Protein AF-A0A964Z171-F1 (afdb_monomer_lite)

Structure (mmCIF, N/CA/C/O backbone):
data_AF-A0A964Z171-F1
#
_entry.id   AF-A0A964Z171-F1
#
loop_
_atom_site.group_PDB
_atom_site.id
_atom_site.type_symbol
_atom_site.label_atom_id
_atom_site.label_alt_id
_atom_site.label_comp_id
_atom_site.label_asym_id
_atom_site.label_entity_id
_atom_site.label_seq_id
_atom_site.pdbx_PDB_ins_code
_atom_site.Cartn_x
_atom_site.Cartn_y
_atom_site.Cartn_z
_atom_site.occupancy
_atom_site.B_iso_or_equiv
_atom_site.auth_seq_id
_atom_site.auth_comp_id
_atom_site.auth_asym_id
_atom_site.auth_atom_id
_atom_site.pdbx_PDB_model_num
ATOM 1 N N . TYR A 1 1 ? -12.323 0.618 9.012 1.00 86.62 1 TYR A N 1
ATOM 2 C CA . TYR A 1 1 ? -11.824 0.976 7.673 1.00 86.62 1 TYR A CA 1
ATOM 3 C C . TYR A 1 1 ? -11.248 2.377 7.759 1.00 86.62 1 TYR A C 1
ATOM 5 O O . TYR A 1 1 ? -11.898 3.232 8.345 1.00 86.62 1 TYR A O 1
ATOM 13 N N . LYS A 1 2 ? -10.030 2.587 7.263 1.00 90.06 2 LYS A N 1
ATOM 14 C CA . LYS A 1 2 ? -9.358 3.885 7.187 1.00 90.06 2 LYS A CA 1
ATOM 15 C C . LYS A 1 2 ? -9.335 4.325 5.727 1.00 90.06 2 LYS A C 1
ATOM 17 O O . LYS A 1 2 ? -8.865 3.568 4.878 1.00 90.06 2 LYS A O 1
ATOM 22 N N . TYR A 1 3 ? -9.839 5.518 5.442 1.00 92.81 3 TYR A N 1
ATOM 23 C CA . TYR A 1 3 ? -9.803 6.080 4.098 1.00 92.81 3 TYR A CA 1
ATOM 24 C C . TYR A 1 3 ? -8.430 6.715 3.855 1.00 92.81 3 TYR A C 1
ATOM 26 O O . TYR A 1 3 ? -8.036 7.638 4.556 1.00 92.81 3 TYR A O 1
ATOM 34 N N . ALA A 1 4 ? -7.660 6.176 2.905 1.00 91.75 4 ALA A N 1
ATOM 35 C CA . ALA A 1 4 ? -6.255 6.549 2.707 1.00 91.75 4 ALA A CA 1
ATOM 36 C C . ALA A 1 4 ? -6.047 8.032 2.354 1.00 91.75 4 ALA A C 1
ATOM 38 O O . ALA A 1 4 ? -5.013 8.591 2.702 1.00 91.75 4 ALA A O 1
ATOM 39 N N . HIS A 1 5 ? -7.031 8.667 1.715 1.00 91.38 5 HIS A N 1
ATOM 40 C CA . HIS A 1 5 ? -6.939 10.063 1.288 1.00 91.38 5 HIS A CA 1
ATOM 41 C C . HIS A 1 5 ? -7.161 11.083 2.414 1.00 91.38 5 HIS A C 1
ATOM 43 O O . HIS A 1 5 ? -6.920 12.263 2.186 1.00 91.38 5 HIS A O 1
ATOM 49 N N . ASP A 1 6 ? -7.573 10.648 3.609 1.00 92.69 6 ASP A N 1
ATOM 50 C CA . ASP A 1 6 ? -7.674 11.528 4.784 1.00 92.69 6 ASP A CA 1
ATOM 51 C C . ASP A 1 6 ? -6.327 11.700 5.511 1.00 92.69 6 ASP A C 1
ATOM 53 O O . ASP A 1 6 ? -6.212 12.527 6.413 1.00 92.69 6 ASP A O 1
ATOM 57 N N . PHE A 1 7 ? -5.308 10.910 5.153 1.00 89.44 7 PHE A N 1
ATOM 58 C CA . PHE A 1 7 ? -3.971 10.976 5.747 1.00 89.44 7 PHE A CA 1
ATOM 59 C C . PHE A 1 7 ? -3.067 11.884 4.910 1.00 89.44 7 PHE A C 1
ATOM 61 O O . PHE A 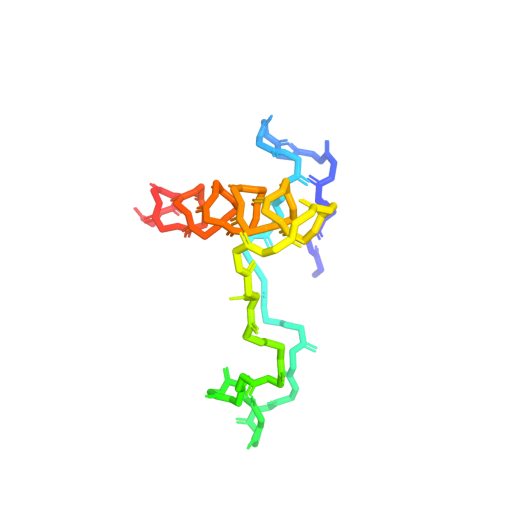1 7 ? -3.139 11.862 3.682 1.00 89.44 7 PHE A O 1
ATOM 68 N N . GLU A 1 8 ? -2.195 12.651 5.566 1.00 86.94 8 GLU A N 1
ATOM 69 C CA . GLU A 1 8 ? -1.309 13.641 4.932 1.00 86.94 8 GLU A CA 1
ATOM 70 C C . GLU A 1 8 ? -0.389 13.008 3.873 1.00 86.94 8 GLU A C 1
ATOM 72 O O . GLU A 1 8 ? -0.150 13.561 2.802 1.00 86.94 8 GLU A O 1
ATOM 77 N N . GLU A 1 9 ? 0.049 11.782 4.130 1.00 85.75 9 GLU A N 1
ATOM 78 C CA . GLU A 1 9 ? 0.898 10.971 3.267 1.00 85.75 9 GLU A CA 1
ATOM 79 C C . GLU A 1 9 ? 0.103 10.251 2.167 1.00 85.75 9 GLU A C 1
ATOM 81 O O . GLU A 1 9 ? 0.686 9.567 1.324 1.00 85.75 9 GLU A O 1
ATOM 86 N N . GLY A 1 10 ? -1.230 10.357 2.183 1.00 88.56 10 GLY A N 1
ATOM 87 C CA . GLY A 1 10 ? -2.136 9.686 1.252 1.00 88.56 10 GLY A CA 1
ATOM 88 C C . GLY A 1 10 ? -2.168 8.163 1.404 1.00 88.56 10 GLY A C 1
ATOM 89 O O . GLY A 1 10 ? -2.596 7.458 0.488 1.00 88.56 10 GLY A O 1
ATOM 90 N N . VAL A 1 11 ? -1.685 7.631 2.535 1.00 91.00 11 VAL A N 1
ATOM 91 C CA . VAL A 1 11 ? -1.618 6.190 2.808 1.00 91.00 11 VAL A CA 1
ATOM 92 C C . VAL A 1 11 ? -2.092 5.890 4.226 1.00 91.00 11 VAL A C 1
ATOM 94 O O . VAL A 1 11 ? -1.605 6.453 5.200 1.00 91.00 11 VAL A O 1
ATOM 97 N N . ALA A 1 12 ? -2.998 4.920 4.358 1.00 92.12 12 ALA A N 1
ATOM 98 C CA . ALA A 1 12 ? -3.484 4.459 5.653 1.00 92.12 12 ALA A CA 1
ATOM 99 C C . ALA A 1 12 ? -2.738 3.211 6.152 1.00 92.12 12 ALA A C 1
ATOM 101 O O . ALA A 1 12 ? -2.710 2.175 5.478 1.00 92.12 12 ALA A O 1
ATOM 102 N N . SER A 1 13 ? -2.242 3.273 7.394 1.00 91.50 13 SER A N 1
ATOM 103 C CA . SER A 1 13 ? -1.766 2.098 8.137 1.00 91.50 13 SER A CA 1
ATOM 104 C C . SER A 1 13 ? -2.947 1.210 8.541 1.00 91.50 13 SER A C 1
ATOM 106 O O . SER A 1 13 ? -3.644 1.470 9.530 1.00 91.50 13 SER A O 1
ATOM 108 N N . GLN A 1 14 ? -3.207 0.188 7.724 1.00 91.25 14 GLN A N 1
ATOM 109 C CA . GLN A 1 14 ? -4.289 -0.781 7.882 1.00 91.25 14 GLN A CA 1
ATOM 110 C C . GLN A 1 14 ? -3.830 -2.167 7.407 1.00 91.25 14 GLN A C 1
ATOM 112 O O . GLN A 1 14 ? -3.026 -2.297 6.486 1.00 91.25 14 GLN A O 1
ATOM 117 N N . GLN A 1 15 ? -4.366 -3.216 8.025 1.00 92.88 15 GLN A N 1
ATOM 118 C CA . GLN A 1 15 ? -4.200 -4.580 7.541 1.00 92.88 15 GLN A CA 1
ATOM 119 C C . GLN A 1 15 ? -5.115 -4.829 6.332 1.00 92.88 15 GLN A C 1
ATOM 121 O O . GLN A 1 15 ? -6.336 -4.768 6.455 1.00 92.88 15 GLN A O 1
ATOM 126 N N . TYR A 1 16 ? -4.518 -5.108 5.170 1.00 92.88 16 TYR A N 1
ATOM 127 C CA . TYR A 1 16 ? -5.248 -5.421 3.930 1.00 92.88 16 TYR A CA 1
ATOM 128 C C . TYR A 1 16 ? -5.247 -6.917 3.591 1.00 92.88 16 TYR A C 1
ATOM 130 O O . TYR A 1 16 ? -6.185 -7.408 2.972 1.00 92.88 16 TYR A O 1
ATOM 138 N N . LEU A 1 17 ? -4.200 -7.648 3.990 1.00 95.00 17 LEU A N 1
ATOM 139 C CA . LEU A 1 17 ? -4.137 -9.101 3.829 1.00 95.00 17 LEU A CA 1
ATOM 140 C C . LEU A 1 17 ? -4.810 -9.809 5.016 1.00 95.00 17 LEU A C 1
ATOM 142 O O . LEU A 1 17 ? -4.705 -9.331 6.150 1.00 95.00 17 LEU A O 1
ATOM 146 N N . PRO A 1 18 ? -5.447 -10.972 4.790 1.00 95.81 18 PRO A N 1
ATOM 147 C CA . PRO A 1 18 ? -5.991 -11.788 5.870 1.00 95.81 18 PRO A CA 1
ATOM 148 C C . PRO A 1 18 ? -4.885 -12.265 6.821 1.00 95.81 18 PRO A C 1
ATOM 150 O O . PRO A 1 18 ? -3.704 -12.303 6.464 1.00 95.81 18 PRO A O 1
ATOM 153 N N . ASP A 1 19 ? -5.262 -12.650 8.042 1.00 95.19 19 ASP A N 1
ATOM 154 C C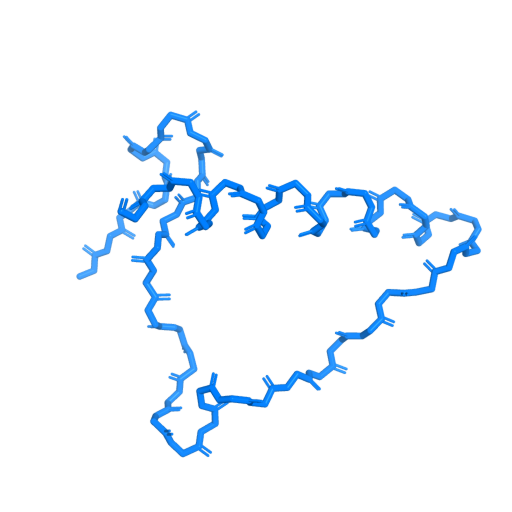A . ASP A 1 19 ? -4.311 -12.955 9.121 1.00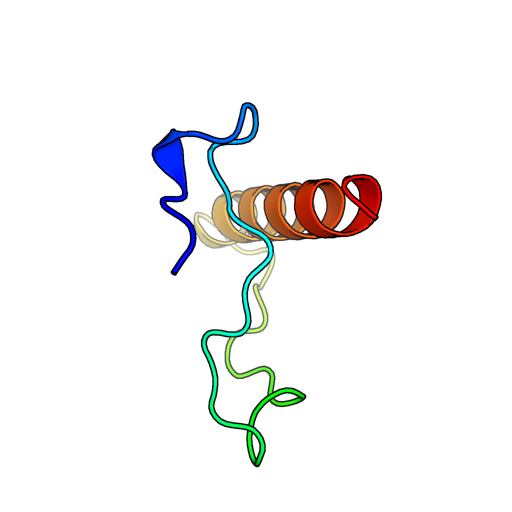 95.19 19 ASP A CA 1
ATOM 155 C C . ASP A 1 19 ? -3.295 -14.045 8.774 1.00 95.19 19 ASP A C 1
ATOM 157 O O . ASP A 1 19 ? -2.128 -13.958 9.162 1.00 95.19 19 ASP A O 1
ATOM 161 N N . ASN A 1 20 ? -3.708 -15.042 7.993 1.00 96.69 20 ASN A N 1
ATOM 162 C CA . ASN A 1 20 ? -2.848 -16.126 7.519 1.00 96.69 20 ASN A CA 1
ATOM 163 C C . ASN A 1 20 ? -1.801 -15.673 6.480 1.00 96.69 20 ASN A C 1
ATOM 165 O O . ASN A 1 20 ? -0.830 -16.390 6.237 1.00 96.69 20 ASN A O 1
ATOM 169 N N . LEU A 1 21 ? -1.972 -14.495 5.874 1.00 95.38 21 LEU A N 1
ATOM 170 C CA . LEU A 1 21 ? -1.090 -13.941 4.843 1.00 95.38 21 LEU A CA 1
ATOM 171 C C . LEU A 1 21 ? -0.446 -12.610 5.243 1.00 95.38 21 LEU A C 1
ATOM 173 O O . LEU A 1 21 ? 0.329 -12.073 4.458 1.00 95.38 21 LEU A O 1
ATOM 177 N N . LYS A 1 22 ? -0.690 -12.085 6.449 1.00 93.12 22 LYS A N 1
ATOM 178 C CA . LYS A 1 22 ? -0.212 -10.754 6.877 1.00 93.12 22 LYS A CA 1
ATOM 179 C C . LYS A 1 22 ? 1.303 -10.530 6.758 1.00 93.12 22 LYS A C 1
ATOM 181 O O . LYS A 1 22 ? 1.743 -9.397 6.611 1.00 93.12 22 LYS A O 1
ATOM 186 N N . ASN A 1 23 ? 2.091 -11.607 6.769 1.00 92.88 23 ASN A N 1
ATOM 187 C CA . ASN A 1 23 ? 3.552 -11.570 6.638 1.00 92.88 23 ASN A CA 1
ATOM 188 C C . ASN A 1 23 ? 4.058 -11.972 5.236 1.00 92.88 23 ASN A C 1
ATOM 190 O O . ASN A 1 23 ? 5.266 -12.075 5.018 1.00 92.88 23 ASN A O 1
ATOM 194 N N . LYS A 1 24 ? 3.166 -12.250 4.276 1.00 95.50 24 LYS A N 1
ATOM 195 C CA . LYS A 1 24 ? 3.550 -12.634 2.912 1.00 95.50 24 LYS A CA 1
ATOM 196 C C . LYS A 1 24 ? 3.893 -11.398 2.086 1.00 95.50 24 LYS A C 1
ATOM 198 O O . LYS A 1 24 ? 3.152 -10.424 2.054 1.00 95.50 24 LYS A O 1
ATOM 203 N N . THR A 1 25 ? 5.012 -11.472 1.370 1.00 92.75 25 THR A N 1
ATOM 204 C CA . THR A 1 25 ? 5.416 -10.473 0.372 1.00 92.75 25 THR A CA 1
ATOM 205 C C . THR A 1 25 ? 5.456 -11.139 -0.999 1.00 92.75 25 THR A C 1
ATOM 207 O O . THR A 1 25 ? 6.249 -12.058 -1.199 1.00 92.75 25 THR A O 1
ATOM 210 N N . TYR A 1 26 ? 4.604 -10.686 -1.922 1.00 92.69 26 TYR A N 1
ATOM 211 C CA . TYR A 1 26 ? 4.515 -11.225 -3.287 1.00 92.69 26 TYR A CA 1
ATOM 212 C C . TYR A 1 26 ? 5.357 -10.436 -4.291 1.00 92.69 26 TYR A C 1
ATOM 214 O O . TYR A 1 26 ? 6.009 -11.027 -5.144 1.00 92.69 26 TYR A O 1
ATOM 222 N N . TYR A 1 27 ? 5.377 -9.110 -4.163 1.00 90.62 27 TYR A N 1
ATOM 223 C CA . TYR A 1 27 ? 6.141 -8.229 -5.038 1.00 90.62 27 TYR A CA 1
ATOM 224 C C . TYR A 1 27 ? 7.479 -7.850 -4.397 1.00 90.62 27 TYR A C 1
ATOM 226 O O . TYR A 1 27 ? 7.529 -7.415 -3.242 1.00 90.62 27 TYR A O 1
ATOM 234 N N . LYS A 1 28 ? 8.562 -8.030 -5.154 1.00 89.62 28 LYS A N 1
ATOM 235 C CA . LYS A 1 28 ? 9.916 -7.597 -4.803 1.00 89.62 28 LYS A CA 1
ATOM 236 C C . LYS A 1 28 ? 10.416 -6.728 -5.956 1.00 89.62 28 LYS A C 1
ATOM 238 O O . LYS A 1 28 ? 10.762 -7.306 -6.984 1.00 89.62 28 LYS A O 1
ATOM 243 N N . PRO A 1 29 ? 10.401 -5.392 -5.812 1.00 88.88 29 PRO A N 1
ATOM 244 C CA . PRO A 1 29 ? 10.788 -4.512 -6.901 1.00 88.88 29 PRO A CA 1
ATOM 245 C C . PRO A 1 29 ? 12.250 -4.747 -7.291 1.00 88.88 29 PRO A C 1
ATOM 247 O O . PRO A 1 29 ? 13.126 -4.877 -6.432 1.00 88.88 29 PRO A O 1
ATOM 250 N N . GLY A 1 30 ? 12.495 -4.822 -8.593 1.00 89.38 30 GLY A N 1
ATOM 251 C CA . GLY A 1 30 ? 13.813 -4.712 -9.200 1.00 89.38 30 GLY A CA 1
ATOM 252 C C . GLY A 1 30 ? 14.214 -3.258 -9.479 1.00 89.38 30 GLY A C 1
ATOM 253 O O . GLY A 1 30 ? 13.419 -2.329 -9.374 1.00 89.38 30 GLY A O 1
ATOM 254 N N . ASN A 1 31 ? 15.465 -3.068 -9.906 1.00 88.06 31 ASN A N 1
ATOM 255 C CA . ASN A 1 31 ? 16.052 -1.744 -10.169 1.00 88.06 31 ASN A CA 1
ATOM 256 C C . ASN A 1 31 ? 16.224 -1.443 -11.668 1.00 88.06 31 ASN A C 1
ATOM 258 O O . ASN A 1 31 ? 17.127 -0.706 -12.053 1.00 88.06 31 ASN A O 1
ATOM 262 N N . ARG A 1 32 ? 15.430 -2.065 -12.548 1.00 90.50 32 ARG A N 1
ATOM 263 C CA . ARG A 1 32 ? 15.617 -1.950 -14.004 1.00 90.50 32 ARG A CA 1
ATOM 264 C C . ARG A 1 32 ? 14.535 -1.086 -14.639 1.00 90.50 32 ARG A C 1
ATOM 266 O O . ARG A 1 32 ? 13.346 -1.356 -14.500 1.00 90.50 32 ARG A O 1
ATOM 273 N N . GLY A 1 33 ? 14.959 -0.081 -15.403 1.00 90.69 33 GLY A N 1
ATOM 274 C CA . GLY A 1 33 ? 14.064 0.745 -16.214 1.00 90.69 33 GLY A CA 1
ATOM 275 C C . GLY A 1 33 ? 12.954 1.398 -15.387 1.00 90.69 33 GLY A C 1
ATOM 276 O O . GLY A 1 33 ? 13.215 2.026 -14.364 1.00 90.69 33 GLY A O 1
ATOM 277 N N . ALA A 1 34 ? 11.705 1.2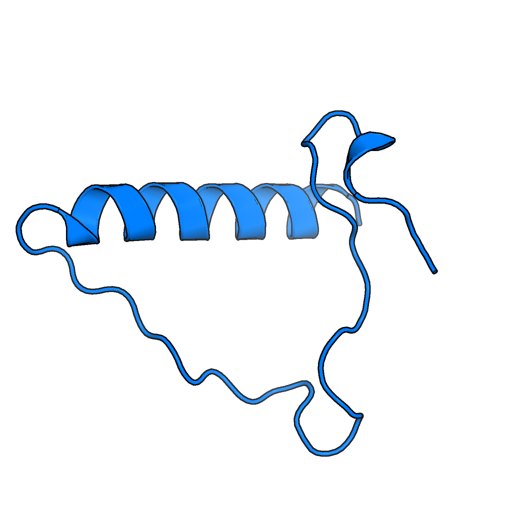39 -15.825 1.00 89.25 34 ALA A N 1
ATOM 278 C CA . ALA A 1 34 ? 10.545 1.819 -15.148 1.00 89.25 34 ALA A CA 1
ATOM 279 C C . ALA A 1 34 ? 10.330 1.277 -13.721 1.00 89.25 34 ALA A C 1
ATOM 281 O O . ALA A 1 34 ? 9.751 1.975 -12.890 1.00 89.25 34 ALA A O 1
ATOM 282 N N . GLU A 1 35 ? 10.822 0.070 -13.419 1.00 90.44 35 GLU A N 1
ATOM 283 C CA . GLU A 1 35 ? 10.644 -0.574 -12.114 1.00 90.44 35 GLU A CA 1
ATOM 284 C C . GLU A 1 35 ? 11.362 0.172 -10.985 1.00 90.44 35 GLU A C 1
ATOM 286 O O . GLU A 1 35 ? 10.856 0.223 -9.866 1.00 90.44 35 GLU A O 1
ATOM 291 N N . GLN A 1 36 ? 12.464 0.864 -11.297 1.00 91.69 36 GLN A N 1
ATOM 292 C CA . GLN A 1 36 ? 13.198 1.676 -10.325 1.00 91.69 36 GLN A CA 1
ATOM 293 C C . GLN A 1 36 ? 12.300 2.741 -9.672 1.00 91.69 36 GLN A C 1
ATOM 295 O O . GLN A 1 36 ? 12.306 2.890 -8.452 1.00 91.69 36 GLN A O 1
ATOM 300 N N . ARG A 1 37 ? 11.458 3.425 -10.461 1.00 91.81 37 ARG A N 1
ATOM 301 C CA . ARG A 1 37 ? 10.518 4.438 -9.942 1.00 91.81 37 ARG A CA 1
ATOM 302 C C . ARG A 1 37 ? 9.493 3.824 -8.990 1.00 91.81 37 ARG A C 1
ATOM 304 O O . ARG A 1 37 ? 9.119 4.439 -7.995 1.00 91.81 37 ARG A O 1
ATOM 311 N N . PHE A 1 38 ? 9.045 2.605 -9.284 1.00 91.81 38 PHE A N 1
ATOM 312 C CA . PHE A 1 38 ? 8.130 1.877 -8.410 1.00 91.81 38 PHE A CA 1
ATOM 313 C C . PHE A 1 38 ? 8.822 1.396 -7.135 1.00 91.81 38 PHE A C 1
ATOM 315 O O . PHE A 1 38 ? 8.191 1.422 -6.083 1.00 91.81 38 PHE A O 1
ATOM 322 N N . SER A 1 39 ? 10.103 1.015 -7.196 1.00 92.69 39 SER A N 1
ATOM 323 C CA . SER A 1 39 ? 10.895 0.702 -6.001 1.00 92.69 39 SER A CA 1
ATOM 324 C C . SER A 1 39 ? 11.018 1.912 -5.076 1.00 92.69 39 SER A C 1
ATOM 326 O O . SER A 1 39 ? 10.757 1.804 -3.883 1.00 92.69 39 SER A O 1
ATOM 328 N N . GLU A 1 40 ? 11.341 3.084 -5.626 1.00 92.31 40 GLU A N 1
ATOM 329 C CA . GLU A 1 40 ? 11.450 4.327 -4.853 1.00 92.31 40 GLU A CA 1
ATOM 330 C C . GLU A 1 40 ? 10.115 4.708 -4.194 1.00 92.31 40 GLU A C 1
ATOM 332 O O . GLU A 1 40 ? 10.072 5.057 -3.012 1.00 92.31 40 GLU A O 1
ATOM 337 N N . LEU A 1 41 ? 9.005 4.599 -4.934 1.00 91.56 41 LEU A N 1
ATOM 338 C CA . LEU A 1 41 ? 7.665 4.820 -4.387 1.00 91.56 41 LEU A CA 1
ATOM 339 C C . LEU A 1 41 ? 7.333 3.809 -3.279 1.00 91.56 41 LEU A C 1
ATOM 341 O O . LEU A 1 41 ? 6.820 4.186 -2.226 1.00 91.56 41 LEU A O 1
ATOM 345 N N . TRP A 1 42 ? 7.645 2.533 -3.502 1.00 92.00 42 TRP A N 1
ATOM 346 C CA . TRP A 1 42 ? 7.428 1.454 -2.542 1.00 92.00 42 TRP A CA 1
ATOM 347 C C . TRP A 1 42 ? 8.173 1.690 -1.225 1.00 92.00 42 TRP A C 1
ATOM 349 O O . TRP A 1 42 ? 7.604 1.499 -0.145 1.00 92.00 42 TRP A O 1
ATOM 359 N N . ASP A 1 43 ? 9.417 2.163 -1.299 1.00 92.00 43 ASP A N 1
ATOM 360 C CA . ASP A 1 43 ? 10.213 2.499 -0.122 1.00 92.00 43 ASP A CA 1
ATOM 361 C C . ASP A 1 43 ? 9.651 3.715 0.624 1.00 92.00 43 ASP A C 1
ATOM 363 O O . ASP A 1 43 ? 9.532 3.664 1.850 1.00 92.00 43 ASP A O 1
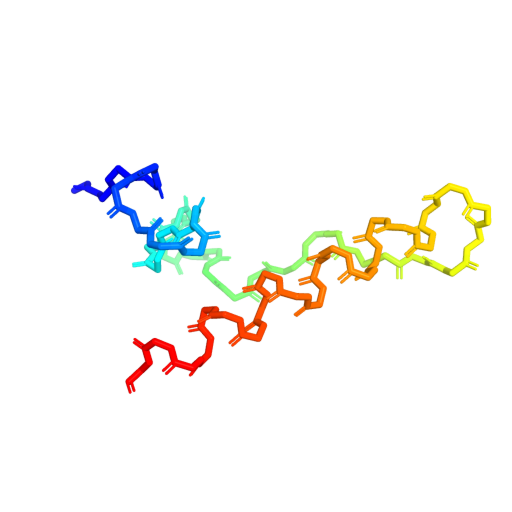ATOM 367 N N . ARG A 1 44 ? 9.215 4.766 -0.088 1.00 92.00 44 ARG A N 1
ATOM 368 C CA . ARG A 1 44 ? 8.557 5.940 0.523 1.00 92.00 44 ARG A CA 1
ATOM 369 C C . ARG A 1 44 ? 7.296 5.559 1.292 1.00 92.00 44 ARG A C 1
ATOM 371 O O . ARG A 1 44 ? 7.147 5.946 2.447 1.00 92.00 44 ARG A O 1
ATOM 378 N N . ILE A 1 45 ? 6.425 4.749 0.687 1.00 91.81 45 ILE A N 1
ATOM 379 C CA . ILE A 1 45 ? 5.191 4.270 1.329 1.00 91.81 45 ILE A CA 1
ATOM 380 C C . ILE A 1 45 ? 5.520 3.496 2.611 1.00 91.81 45 ILE A C 1
ATOM 382 O O . ILE A 1 45 ? 4.895 3.696 3.651 1.00 91.81 45 ILE A O 1
ATOM 386 N N . ARG A 1 46 ? 6.531 2.620 2.569 1.00 89.62 46 ARG A N 1
ATOM 387 C CA . ARG A 1 46 ? 6.956 1.851 3.747 1.00 89.62 46 ARG A CA 1
ATOM 388 C C . ARG A 1 46 ? 7.562 2.722 4.839 1.00 89.62 46 ARG A C 1
ATOM 390 O O . ARG A 1 46 ? 7.388 2.393 6.009 1.00 89.62 46 ARG A O 1
ATOM 397 N N . GLN A 1 47 ? 8.282 3.782 4.484 1.00 91.19 47 GLN A N 1
ATOM 398 C CA . GLN A 1 47 ? 8.817 4.734 5.456 1.00 91.19 47 GLN A CA 1
ATOM 399 C C . GLN A 1 47 ? 7.688 5.512 6.132 1.00 91.19 47 GLN A C 1
ATOM 401 O O . GLN A 1 47 ? 7.634 5.503 7.358 1.00 91.19 47 GLN A O 1
ATOM 406 N N . ALA A 1 48 ? 6.743 6.055 5.358 1.00 89.50 48 ALA A N 1
ATOM 407 C CA . ALA A 1 48 ? 5.557 6.734 5.884 1.00 89.50 48 ALA A CA 1
ATOM 408 C C . ALA A 1 48 ? 4.762 5.832 6.846 1.00 89.50 48 ALA A C 1
ATOM 410 O O . ALA A 1 48 ? 4.447 6.206 7.970 1.00 89.50 48 ALA A O 1
ATOM 411 N N . LEU A 1 49 ? 4.525 4.572 6.469 1.00 87.38 49 LEU A N 1
ATOM 412 C CA . LEU A 1 49 ? 3.827 3.615 7.335 1.00 87.38 49 LEU A CA 1
ATOM 413 C C . LEU A 1 49 ? 4.595 3.246 8.617 1.00 87.38 49 LEU A C 1
ATOM 415 O O . LEU A 1 49 ? 3.982 2.775 9.573 1.00 87.38 49 LEU A O 1
ATOM 419 N N . ARG A 1 50 ? 5.924 3.412 8.642 1.00 85.25 50 ARG A N 1
ATOM 420 C CA . ARG A 1 50 ? 6.762 3.159 9.827 1.00 85.25 50 ARG A CA 1
ATOM 421 C C . ARG A 1 50 ? 6.886 4.380 10.735 1.00 85.25 50 ARG A C 1
ATOM 423 O O . ARG A 1 50 ? 7.059 4.179 11.932 1.00 85.25 50 ARG A O 1
ATOM 430 N N . SER A 1 51 ? 6.834 5.596 10.186 1.00 75.31 5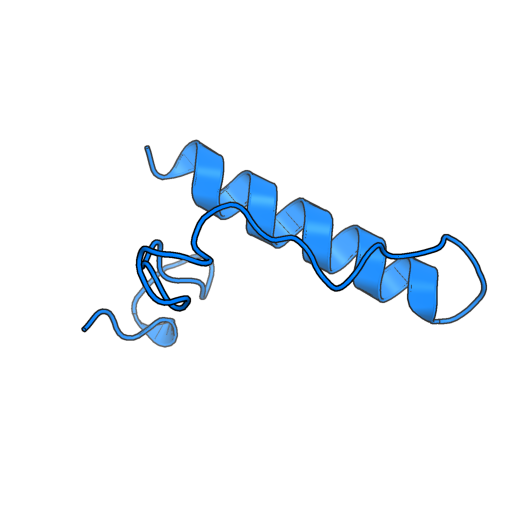1 SER A N 1
ATOM 431 C CA . SER A 1 51 ? 6.915 6.847 10.952 1.00 75.31 51 SER A CA 1
ATOM 432 C C . SER A 1 51 ? 5.612 7.192 11.667 1.00 75.31 51 SER A C 1
ATOM 434 O O . SER A 1 51 ? 5.656 7.827 12.711 1.00 75.31 51 SER A O 1
ATOM 436 N N . VAL A 1 52 ? 4.467 6.729 11.158 1.00 66.06 52 VAL A N 1
ATOM 437 C CA . VAL A 1 52 ? 3.129 6.920 11.760 1.00 66.06 52 VAL A CA 1
ATOM 438 C C . VAL A 1 52 ? 2.887 5.958 12.952 1.00 66.06 52 VAL A C 1
ATOM 440 O O . VAL A 1 52 ? 1.750 5.602 13.257 1.00 66.06 52 VAL A O 1
ATOM 443 N N . LYS A 1 53 ? 3.949 5.473 13.613 1.00 51.72 53 LYS A N 1
ATOM 444 C CA . LYS A 1 53 ? 3.861 4.518 14.730 1.00 51.72 53 LYS A CA 1
ATOM 445 C C . LYS A 1 53 ? 3.901 5.206 16.089 1.00 51.72 53 LYS A C 1
ATOM 447 O O . LYS A 1 53 ? 4.769 6.084 16.267 1.00 51.72 53 LYS A O 1
#

Secondary structure (DSSP, 8-state):
---GGGSTTS------S-TTTTT--------STTHHHHHHHHHHHHHHHHHT-

Sequence (53 aa):
YKYAHDFEEGVASQQYLPDNLKNKTYYKPGNRGAEQRFSELWDRIRQALRSVK

Foldseek 3Di:
DDQQCVDPLSGDLDQPDPPVCSPPDDDDFDCDDPSVVVVVVVVSNVVVSVVVD

pLDDT: mean 89.73, std 7.06, range [51.72, 96.69]

Radius of gyration: 12.8 Å; chains: 1; bounding box: 28×30×31 Å